Protein AF-A0A961Q2U2-F1 (afdb_monomer_lite)

Foldseek 3Di:
DVVVVCQQQFFDQDPDPQQDGGTDGVVVVVVVVVVVVVVVVVVVVVVVVVVVVVVVVVVVVVVVVVVVVVVVVVVVVVVVVVVVVVVVVVVVVVVVVVVVVVD

Radius of gyration: 39.68 Å; chains: 1; bounding box: 89×12×99 Å

pLDDT: mean 88.17, std 6.96, range [68.0, 97.88]

Sequence (103 aa):
LQDMADALTALNVPASGGFGTAAQSLGSLQATFLGQIGSAREVSDQAVSFAAARFSAANSQVLEEGVDSDQEIQRLMLIEQAYAANARMMEVVDEMMQALMRI

Structure (mmCIF, N/CA/C/O backbone):
data_AF-A0A961Q2U2-F1
#
_entry.id   AF-A0A961Q2U2-F1
#
loop_
_atom_site.group_PDB
_atom_site.id
_atom_site.type_symbol
_atom_site.label_atom_id
_atom_site.label_alt_id
_atom_site.label_comp_id
_atom_site.label_asym_id
_atom_site.label_entity_id
_atom_site.label_seq_id
_atom_site.pdbx_PDB_ins_code
_atom_site.Cartn_x
_atom_site.Cartn_y
_atom_site.Cartn_z
_atom_site.occupancy
_atom_site.B_iso_or_equiv
_atom_site.auth_seq_id
_atom_site.auth_comp_id
_atom_site.auth_asym_id
_atom_site.auth_atom_id
_atom_site.pdbx_PDB_model_num
ATOM 1 N N . LEU A 1 1 ? 43.079 -8.484 -34.355 1.00 71.00 1 LEU A N 1
ATOM 2 C CA . LEU A 1 1 ? 42.572 -7.510 -33.354 1.00 71.00 1 LEU A CA 1
ATOM 3 C C . LEU A 1 1 ? 41.936 -6.303 -34.031 1.00 71.00 1 LEU A C 1
ATOM 5 O O . LEU A 1 1 ? 40.840 -5.936 -33.637 1.00 71.00 1 LEU A O 1
ATOM 9 N N . GLN A 1 2 ? 42.573 -5.742 -35.060 1.00 83.12 2 GLN A N 1
ATOM 10 C CA . GLN A 1 2 ? 42.040 -4.620 -35.839 1.00 83.12 2 GLN A CA 1
ATOM 11 C C . GLN A 1 2 ? 40.684 -4.936 -36.493 1.00 83.12 2 GLN A 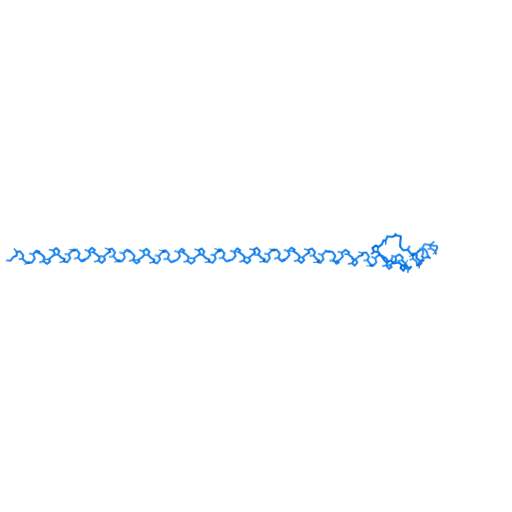C 1
ATOM 13 O O . GLN A 1 2 ? 39.718 -4.238 -36.221 1.00 83.12 2 GLN A O 1
ATOM 18 N N . ASP A 1 3 ? 40.560 -6.094 -37.146 1.00 84.69 3 ASP A N 1
ATOM 19 C CA . ASP A 1 3 ? 39.296 -6.542 -37.759 1.00 84.69 3 ASP A CA 1
ATOM 20 C C . ASP A 1 3 ? 38.119 -6.631 -36.773 1.00 84.69 3 ASP A C 1
ATOM 22 O O . ASP A 1 3 ? 36.964 -6.430 -37.138 1.00 84.69 3 ASP A O 1
ATOM 26 N N . MET A 1 4 ? 38.398 -6.932 -35.500 1.00 79.50 4 MET A N 1
ATOM 27 C CA . MET A 1 4 ? 37.359 -7.041 -34.476 1.00 79.50 4 MET A CA 1
ATOM 28 C C . MET A 1 4 ? 36.925 -5.661 -33.958 1.00 79.50 4 MET A C 1
ATOM 30 O O . MET A 1 4 ? 35.747 -5.454 -33.673 1.00 79.50 4 MET A O 1
ATOM 34 N N . ALA A 1 5 ? 37.852 -4.703 -33.887 1.00 81.94 5 ALA A N 1
ATOM 35 C CA . ALA A 1 5 ? 37.544 -3.308 -33.581 1.00 81.94 5 ALA A CA 1
ATOM 36 C C . ALA A 1 5 ? 36.760 -2.641 -34.728 1.00 81.94 5 ALA A C 1
ATOM 38 O O . ALA A 1 5 ? 35.789 -1.919 -34.485 1.00 81.94 5 ALA A O 1
ATOM 39 N N . ASP A 1 6 ? 37.116 -2.958 -35.972 1.00 83.19 6 ASP A N 1
ATOM 40 C CA . ASP A 1 6 ? 36.404 -2.490 -37.161 1.00 83.19 6 ASP A CA 1
ATOM 41 C C . ASP A 1 6 ? 34.985 -3.076 -37.212 1.00 83.19 6 ASP A C 1
ATOM 43 O O . ASP A 1 6 ? 34.015 -2.350 -37.423 1.00 83.19 6 ASP A O 1
ATOM 47 N N . ALA A 1 7 ? 34.822 -4.364 -36.890 1.00 81.75 7 ALA A N 1
ATOM 48 C CA . ALA A 1 7 ? 33.505 -4.994 -36.795 1.00 81.75 7 ALA A CA 1
ATOM 49 C C . ALA A 1 7 ? 32.605 -4.376 -35.705 1.00 81.75 7 ALA A C 1
ATOM 51 O O . ALA A 1 7 ? 31.391 -4.291 -35.887 1.00 81.75 7 ALA A O 1
ATOM 52 N N . LEU A 1 8 ? 33.170 -3.923 -34.579 1.00 80.75 8 LEU A N 1
ATOM 53 C CA . LEU A 1 8 ? 32.410 -3.284 -33.493 1.00 80.75 8 LEU A CA 1
ATOM 54 C C . LEU A 1 8 ? 31.934 -1.867 -33.837 1.00 80.75 8 LEU A C 1
ATOM 56 O O . LEU A 1 8 ? 30.892 -1.429 -33.339 1.00 80.75 8 LEU A O 1
ATOM 60 N N . THR A 1 9 ? 32.691 -1.156 -34.671 1.00 86.25 9 THR A N 1
ATOM 61 C CA . THR A 1 9 ? 32.378 0.211 -35.111 1.00 86.25 9 THR A CA 1
ATOM 62 C C . THR A 1 9 ? 31.583 0.250 -36.417 1.00 86.25 9 THR A C 1
ATOM 64 O O . THR A 1 9 ? 30.962 1.271 -36.714 1.00 86.25 9 THR A O 1
ATOM 67 N N . ALA A 1 10 ? 31.536 -0.864 -37.155 1.00 87.38 10 ALA A N 1
ATOM 68 C CA . ALA A 1 10 ? 30.733 -1.013 -38.358 1.00 87.38 10 ALA A CA 1
ATOM 69 C C . ALA A 1 10 ? 29.251 -0.709 -38.088 1.00 87.38 10 ALA A C 1
ATOM 71 O O . ALA A 1 10 ? 28.607 -1.290 -37.211 1.00 87.38 10 ALA A O 1
ATOM 72 N N . LEU A 1 11 ? 28.712 0.211 -38.882 1.00 85.94 11 LEU A N 1
ATOM 73 C CA . LEU A 1 11 ? 27.318 0.628 -38.839 1.00 85.94 11 LEU A CA 1
ATOM 74 C C . LEU A 1 11 ? 26.476 -0.364 -39.639 1.00 85.94 11 LEU A C 1
ATOM 76 O O . LEU A 1 11 ? 26.593 -0.437 -40.860 1.00 85.94 11 LEU A O 1
ATOM 80 N N . ASN A 1 12 ? 25.610 -1.106 -38.956 1.00 84.19 12 ASN A N 1
ATOM 81 C CA . ASN A 1 12 ? 24.701 -2.061 -39.580 1.00 84.19 12 ASN A CA 1
ATOM 82 C C . ASN A 1 12 ? 23.258 -1.698 -39.244 1.00 84.19 12 ASN A C 1
ATOM 84 O O . ASN A 1 12 ? 22.966 -1.256 -38.134 1.00 84.19 12 ASN A O 1
ATOM 88 N N . VAL A 1 13 ? 22.343 -1.878 -40.196 1.00 82.94 13 VAL A N 1
ATOM 89 C CA . VAL A 1 13 ? 20.910 -1.704 -39.927 1.00 82.94 13 VAL A CA 1
ATOM 90 C C . VAL A 1 13 ? 20.430 -2.905 -39.106 1.00 82.94 13 VAL A C 1
ATOM 92 O O . VAL A 1 13 ? 20.558 -4.039 -39.578 1.00 82.94 13 VAL A O 1
ATOM 95 N N . PRO A 1 14 ? 19.900 -2.700 -37.888 1.00 80.44 14 PRO A N 1
ATOM 96 C CA . PRO A 1 14 ? 19.393 -3.794 -37.071 1.00 80.44 14 PRO A CA 1
ATOM 97 C C . PRO A 1 14 ? 18.220 -4.485 -37.773 1.00 80.44 14 PRO A C 1
ATOM 99 O O . PRO A 1 14 ? 17.272 -3.835 -38.204 1.00 80.44 14 PRO A O 1
ATOM 102 N N . ALA A 1 15 ? 18.262 -5.815 -37.871 1.00 76.75 15 ALA A N 1
ATOM 103 C CA . ALA A 1 15 ? 17.187 -6.591 -38.499 1.00 76.75 15 ALA A CA 1
ATOM 104 C C . ALA A 1 15 ? 15.914 -6.682 -37.629 1.00 76.75 15 ALA A C 1
ATOM 106 O O . ALA A 1 15 ? 14.861 -7.096 -38.109 1.00 76.75 15 ALA A O 1
ATOM 107 N N . SER A 1 16 ? 15.998 -6.318 -36.345 1.00 71.81 16 SER A N 1
ATOM 108 C CA . SER A 1 16 ? 14.895 -6.370 -35.385 1.00 71.81 16 SER A CA 1
ATOM 109 C C . SER A 1 16 ? 14.259 -4.989 -35.183 1.00 71.81 16 SER A C 1
ATOM 111 O O . SER A 1 16 ? 14.927 -4.010 -34.860 1.00 71.81 16 SER A O 1
ATOM 113 N N . GLY A 1 17 ? 12.930 -4.917 -35.318 1.00 74.94 17 GLY A N 1
ATOM 114 C CA . GLY A 1 17 ? 12.177 -3.652 -35.286 1.00 74.94 17 GLY A CA 1
ATOM 115 C C . GLY A 1 17 ? 12.251 -2.866 -33.969 1.00 74.94 17 GLY A C 1
ATOM 116 O O . GLY A 1 17 ? 11.964 -1.673 -33.958 1.00 74.94 17 GLY A O 1
ATOM 117 N N . GLY A 1 18 ? 12.680 -3.495 -32.869 1.00 77.38 18 GLY A N 1
ATOM 118 C CA . GLY A 1 18 ? 12.827 -2.852 -31.556 1.00 77.38 18 GLY A CA 1
ATOM 119 C C . GLY A 1 18 ? 14.012 -1.885 -31.426 1.00 77.38 18 GLY A C 1
ATOM 120 O O . GLY A 1 18 ? 14.119 -1.211 -30.406 1.00 77.38 18 GLY A O 1
ATOM 121 N N . PHE A 1 19 ? 14.894 -1.800 -32.429 1.00 79.50 19 PHE A N 1
ATOM 122 C CA . PHE A 1 19 ? 16.099 -0.953 -32.402 1.00 79.50 19 PHE A CA 1
ATOM 123 C C . PHE A 1 19 ? 16.114 0.129 -33.495 1.00 79.50 19 PHE A C 1
ATOM 125 O O . PHE A 1 19 ? 17.138 0.777 -33.720 1.00 79.50 19 PHE A O 1
ATOM 132 N N . GLY A 1 20 ? 14.968 0.347 -34.149 1.00 78.25 20 GLY A N 1
ATOM 133 C CA . GLY A 1 20 ? 14.807 1.326 -35.222 1.00 78.25 20 GLY A CA 1
ATOM 134 C C . GLY A 1 20 ? 15.380 0.868 -36.566 1.00 78.25 20 GLY A C 1
ATOM 135 O O . GLY A 1 20 ? 15.861 -0.250 -36.717 1.00 78.25 20 GLY A O 1
ATOM 136 N N . THR A 1 21 ? 15.303 1.750 -37.564 1.00 80.50 21 THR A N 1
ATOM 137 C CA . THR A 1 21 ? 15.699 1.469 -38.959 1.00 80.50 21 THR A CA 1
ATOM 138 C C . THR A 1 21 ? 17.014 2.139 -39.366 1.00 80.50 21 THR A C 1
ATOM 140 O O . THR A 1 21 ? 17.438 2.021 -40.514 1.00 80.50 21 THR A O 1
ATOM 143 N N . ALA A 1 22 ? 17.646 2.884 -38.456 1.00 83.25 22 ALA A N 1
ATOM 144 C CA . ALA A 1 22 ? 18.915 3.558 -38.707 1.00 83.25 22 ALA A CA 1
ATOM 145 C C . ALA A 1 22 ? 20.089 2.582 -38.553 1.00 83.25 22 ALA A C 1
ATOM 147 O O . ALA A 1 22 ? 20.040 1.672 -37.726 1.00 83.25 22 ALA A O 1
ATOM 148 N N . ALA A 1 23 ? 21.158 2.786 -39.325 1.00 85.19 23 ALA A N 1
ATOM 149 C CA . ALA A 1 23 ? 22.383 2.015 -39.156 1.00 85.19 23 ALA A CA 1
ATOM 150 C C . ALA A 1 23 ? 23.039 2.370 -37.813 1.00 85.19 23 ALA A C 1
ATOM 152 O O . ALA A 1 23 ? 23.249 3.545 -37.513 1.00 85.19 23 ALA A O 1
ATOM 153 N N . GLN A 1 24 ? 23.347 1.356 -37.008 1.00 85.19 24 GLN A N 1
ATOM 154 C CA . GLN A 1 24 ? 23.893 1.500 -35.662 1.00 85.19 24 GLN A CA 1
ATOM 155 C C . GLN A 1 24 ? 25.124 0.610 -35.493 1.00 85.19 24 GLN A C 1
ATOM 157 O O . GLN A 1 24 ? 25.225 -0.459 -36.097 1.00 85.19 24 GLN A O 1
ATOM 162 N N . SER A 1 25 ? 26.074 1.056 -34.672 1.00 89.00 25 SER A N 1
ATOM 163 C CA . SER A 1 25 ? 27.196 0.218 -34.254 1.00 89.00 25 SER A CA 1
ATOM 164 C C . SER A 1 25 ? 26.756 -0.747 -33.151 1.00 89.00 25 SER A C 1
ATOM 166 O O . SER A 1 25 ? 25.743 -0.531 -32.470 1.00 89.00 25 SER A O 1
ATOM 168 N N . LEU A 1 26 ? 27.546 -1.798 -32.922 1.00 85.69 26 LEU A N 1
ATOM 169 C CA . LEU A 1 26 ? 27.284 -2.752 -31.839 1.00 85.69 26 LEU A CA 1
ATOM 170 C C . LEU A 1 26 ? 27.264 -2.073 -30.461 1.00 85.69 26 LEU A C 1
ATOM 172 O O . LEU A 1 26 ? 26.416 -2.401 -29.632 1.00 85.69 26 LEU A O 1
ATOM 176 N N . GLY A 1 27 ? 28.132 -1.081 -30.238 1.00 86.06 27 GLY A N 1
ATOM 177 C CA . GLY A 1 27 ? 28.160 -0.312 -28.990 1.00 86.06 27 GLY A CA 1
ATOM 178 C C . GLY A 1 27 ? 26.879 0.494 -28.754 1.00 86.06 27 GLY A C 1
ATOM 179 O O . GLY A 1 27 ? 26.327 0.466 -27.653 1.00 86.06 27 GLY A O 1
ATOM 180 N N . SER A 1 28 ? 26.353 1.159 -29.790 1.00 86.00 28 SER A N 1
ATOM 181 C CA . SER A 1 28 ? 25.072 1.875 -29.682 1.00 86.00 28 SER A CA 1
ATOM 182 C C . SER A 1 28 ? 23.896 0.931 -29.429 1.00 86.00 28 SER A C 1
ATOM 184 O O . SER A 1 28 ? 23.065 1.214 -28.569 1.00 86.00 28 SER A O 1
ATOM 186 N N . LEU A 1 29 ? 23.867 -0.233 -30.088 1.00 86.94 29 LEU A N 1
ATOM 187 C CA . LEU A 1 29 ? 22.821 -1.236 -29.875 1.00 86.94 29 LEU A CA 1
ATOM 188 C C . LEU A 1 29 ? 22.826 -1.785 -28.451 1.00 86.94 29 LEU A C 1
ATOM 190 O O . LEU A 1 29 ? 21.766 -1.923 -27.841 1.00 86.94 29 LEU A O 1
ATOM 194 N N . GLN A 1 30 ? 24.011 -2.051 -27.901 1.00 88.00 30 GLN A N 1
ATOM 195 C CA . GLN A 1 30 ? 24.154 -2.498 -26.521 1.00 88.00 30 GLN A CA 1
ATOM 196 C C . GLN A 1 30 ? 23.638 -1.443 -25.534 1.00 88.00 30 GLN A C 1
ATOM 198 O O . GLN A 1 30 ? 22.907 -1.785 -24.603 1.00 88.00 30 GLN A O 1
ATOM 203 N N . ALA A 1 31 ? 23.964 -0.166 -25.754 1.00 89.19 31 ALA A N 1
ATOM 204 C CA . ALA A 1 31 ? 23.471 0.931 -24.926 1.00 89.19 31 ALA A CA 1
ATOM 205 C C . ALA A 1 31 ? 21.938 1.052 -24.988 1.00 89.19 31 ALA A C 1
ATOM 207 O O . ALA A 1 31 ? 21.287 1.161 -23.948 1.00 89.19 31 ALA A O 1
ATOM 208 N N . THR A 1 32 ? 21.344 0.963 -26.183 1.00 88.38 32 THR A N 1
ATOM 209 C CA . THR A 1 32 ? 19.882 0.964 -26.348 1.00 88.38 32 THR A CA 1
ATOM 210 C C . THR A 1 32 ? 19.233 -0.234 -25.658 1.00 88.38 32 THR A C 1
ATOM 212 O O . THR A 1 32 ? 18.232 -0.065 -24.968 1.00 88.38 32 THR A O 1
ATOM 215 N N . PHE A 1 33 ? 19.805 -1.431 -25.792 1.00 88.25 33 PHE A N 1
ATOM 216 C CA . PHE A 1 33 ? 19.288 -2.641 -25.154 1.00 88.25 33 PHE A CA 1
ATOM 217 C C . PHE A 1 33 ? 19.298 -2.543 -23.623 1.00 88.25 33 PHE A C 1
ATOM 219 O O . PHE A 1 33 ? 18.289 -2.817 -22.975 1.00 88.25 33 PHE A O 1
ATOM 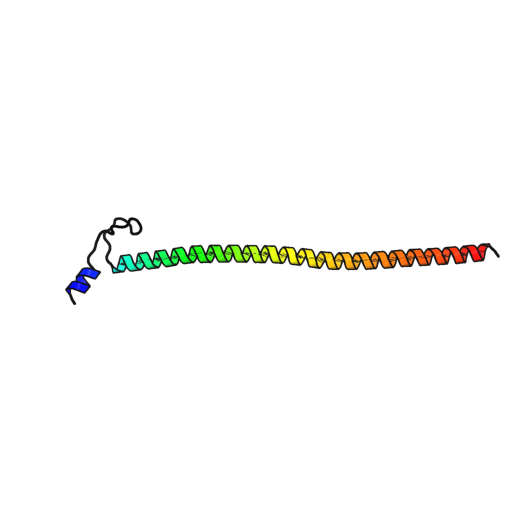226 N N . LEU A 1 34 ? 20.408 -2.080 -23.041 1.00 92.75 34 LEU A N 1
ATOM 227 C CA . LEU A 1 34 ? 20.507 -1.812 -21.604 1.00 92.75 34 LEU A CA 1
ATOM 228 C C . LEU A 1 34 ? 19.490 -0.754 -21.157 1.00 92.75 34 LEU A C 1
ATOM 230 O O . LEU A 1 34 ? 18.851 -0.922 -20.120 1.00 92.75 34 LEU A O 1
ATOM 234 N N . GLY A 1 35 ? 19.294 0.296 -21.959 1.00 92.50 35 GLY A N 1
ATOM 235 C CA . GLY A 1 35 ? 18.273 1.314 -21.715 1.00 92.50 35 GLY A CA 1
ATOM 236 C C . GLY A 1 35 ? 16.852 0.743 -21.708 1.00 92.50 35 GLY A C 1
ATOM 237 O O . GLY A 1 35 ? 16.072 1.061 -20.814 1.00 92.50 35 GLY A O 1
ATOM 238 N N . GLN A 1 36 ? 16.524 -0.146 -22.649 1.00 91.38 36 GLN A N 1
ATOM 239 C CA . GLN A 1 36 ? 15.222 -0.820 -22.702 1.00 91.38 36 GLN A CA 1
ATOM 240 C C . GLN A 1 36 ? 14.994 -1.723 -21.487 1.00 91.38 36 GLN A C 1
ATOM 242 O O . GLN A 1 36 ? 13.918 -1.674 -20.896 1.00 91.38 36 GLN A O 1
ATOM 247 N N . ILE A 1 37 ? 16.002 -2.497 -21.070 1.00 94.56 37 ILE A N 1
ATOM 248 C CA . ILE A 1 37 ? 15.923 -3.315 -19.850 1.00 94.56 37 ILE A CA 1
ATOM 249 C C . ILE A 1 37 ? 15.712 -2.427 -18.621 1.00 94.56 37 ILE A C 1
ATOM 251 O O . ILE A 1 37 ? 14.844 -2.718 -17.800 1.00 94.56 37 ILE A O 1
ATOM 255 N N . GLY A 1 38 ? 16.480 -1.341 -18.499 1.00 95.88 38 GLY A N 1
ATOM 256 C CA . GLY A 1 38 ? 16.347 -0.393 -17.394 1.00 95.88 38 GLY A CA 1
ATOM 257 C C . GLY A 1 38 ? 14.955 0.234 -17.341 1.00 95.88 38 GLY A C 1
ATOM 258 O O . GLY A 1 38 ? 14.329 0.249 -16.287 1.00 95.88 38 GLY A O 1
ATOM 259 N N . SER A 1 39 ? 14.430 0.668 -18.488 1.00 95.31 39 SER A N 1
ATOM 260 C CA . SER A 1 39 ? 13.083 1.232 -18.591 1.00 95.31 39 SER A CA 1
ATOM 261 C C . SER A 1 39 ? 11.992 0.209 -18.261 1.00 95.31 39 SER A C 1
ATOM 263 O O . SER A 1 39 ? 11.066 0.530 -17.519 1.00 95.31 39 SER A O 1
ATOM 265 N N . ALA A 1 40 ? 12.105 -1.026 -18.756 1.00 95.12 40 ALA A N 1
ATOM 266 C CA . ALA A 1 40 ? 11.153 -2.091 -18.446 1.00 95.12 40 ALA A CA 1
ATOM 267 C C . ALA A 1 40 ? 11.158 -2.439 -16.950 1.00 95.12 40 ALA A C 1
ATOM 269 O O . ALA A 1 40 ? 10.100 -2.651 -16.356 1.00 95.12 40 ALA A O 1
ATOM 270 N N . ARG A 1 41 ? 12.345 -2.453 -16.331 1.00 97.00 41 ARG A N 1
ATOM 271 C CA . ARG A 1 41 ? 12.487 -2.647 -14.890 1.00 97.00 41 ARG A CA 1
ATOM 272 C C . ARG A 1 41 ? 11.838 -1.514 -14.102 1.00 97.00 41 ARG A C 1
ATOM 274 O O . ARG A 1 41 ? 11.077 -1.806 -13.193 1.00 97.00 41 ARG A O 1
ATOM 281 N N . GLU A 1 42 ? 12.089 -0.259 -14.464 1.00 97.44 42 GLU A N 1
ATOM 282 C CA . GLU A 1 42 ? 11.506 0.903 -13.780 1.00 97.44 42 GLU A CA 1
ATOM 283 C C . GLU A 1 42 ? 9.970 0.851 -13.784 1.00 97.44 42 GLU A C 1
ATOM 285 O O . GLU A 1 42 ? 9.331 1.033 -12.752 1.00 97.44 42 GLU A O 1
ATOM 290 N N . VAL A 1 43 ? 9.367 0.515 -14.930 1.00 97.44 43 VAL A N 1
ATOM 291 C CA . VAL A 1 43 ? 7.907 0.360 -15.047 1.00 97.44 43 VAL A CA 1
ATOM 292 C C . VAL A 1 43 ? 7.391 -0.768 -14.146 1.00 97.44 43 VAL A C 1
ATOM 294 O O . VAL A 1 43 ? 6.359 -0.615 -13.490 1.00 97.44 43 VAL A O 1
ATOM 297 N N . SER A 1 44 ? 8.109 -1.892 -14.083 1.00 97.06 44 SER A N 1
ATOM 298 C CA . SER A 1 44 ? 7.766 -3.005 -13.191 1.00 97.06 44 SER A CA 1
ATOM 299 C C . SER A 1 44 ? 7.885 -2.614 -11.714 1.00 97.06 44 SER A C 1
ATOM 301 O O . SER A 1 44 ? 6.970 -2.880 -10.933 1.00 97.06 44 SER A O 1
ATOM 303 N N . ASP A 1 45 ? 8.980 -1.959 -11.329 1.00 97.56 45 ASP A N 1
ATOM 304 C CA . ASP A 1 45 ? 9.235 -1.523 -9.954 1.00 97.56 45 ASP A CA 1
ATOM 305 C C . ASP A 1 45 ? 8.174 -0.496 -9.512 1.00 97.56 45 ASP A C 1
ATOM 307 O O . ASP A 1 45 ? 7.645 -0.582 -8.400 1.00 97.56 45 ASP A O 1
ATOM 311 N N . GLN A 1 46 ? 7.763 0.409 -10.406 1.00 97.75 46 GLN A N 1
ATOM 312 C CA . GLN A 1 46 ? 6.682 1.360 -10.152 1.00 97.75 46 GLN A CA 1
ATOM 313 C C . GLN A 1 46 ? 5.326 0.666 -9.946 1.00 97.75 46 GLN A C 1
ATOM 315 O O . GLN A 1 46 ? 4.588 1.028 -9.025 1.00 97.75 46 GLN A O 1
ATOM 320 N N . ALA A 1 47 ? 5.000 -0.350 -10.750 1.00 97.00 47 ALA A N 1
ATOM 321 C CA . ALA A 1 47 ? 3.758 -1.110 -10.605 1.00 97.00 47 ALA A CA 1
ATOM 322 C C . ALA A 1 47 ? 3.696 -1.864 -9.265 1.00 97.00 47 ALA A C 1
ATOM 324 O O . ALA A 1 47 ? 2.673 -1.827 -8.576 1.00 97.00 47 ALA A O 1
ATOM 325 N N . VAL A 1 48 ? 4.802 -2.503 -8.867 1.00 97.88 48 VAL A N 1
ATOM 326 C CA . VAL A 1 48 ? 4.911 -3.207 -7.581 1.00 97.88 48 VAL A CA 1
ATOM 327 C C . VAL A 1 48 ? 4.808 -2.227 -6.412 1.00 97.88 48 VAL A C 1
ATOM 329 O O . VAL A 1 48 ? 4.043 -2.469 -5.480 1.00 97.88 48 VAL A O 1
ATOM 332 N N . SER A 1 49 ? 5.522 -1.101 -6.478 1.00 97.50 49 SER A N 1
ATOM 333 C CA . SER A 1 49 ? 5.484 -0.055 -5.449 1.00 97.50 49 SER A CA 1
ATOM 334 C C . SER A 1 49 ? 4.075 0.514 -5.265 1.00 97.50 49 SER A C 1
ATOM 336 O O . SER A 1 49 ? 3.577 0.609 -4.141 1.00 97.50 49 SER A O 1
ATOM 338 N N . PHE A 1 50 ? 3.375 0.807 -6.365 1.00 97.75 50 PHE A N 1
ATOM 339 C CA . PHE A 1 50 ? 1.997 1.291 -6.323 1.00 97.75 50 PHE A CA 1
ATOM 340 C C . PHE A 1 50 ? 1.036 0.266 -5.703 1.00 97.75 50 PHE A C 1
ATOM 342 O O . PHE A 1 50 ? 0.214 0.619 -4.854 1.00 97.75 50 PHE A O 1
ATOM 349 N N . ALA A 1 51 ? 1.149 -1.010 -6.087 1.00 97.25 51 ALA A N 1
ATOM 350 C CA . ALA A 1 51 ? 0.333 -2.078 -5.516 1.00 97.25 51 ALA A CA 1
ATOM 351 C C . ALA A 1 51 ? 0.590 -2.251 -4.009 1.00 97.25 51 ALA A C 1
ATOM 353 O O . ALA A 1 51 ? -0.362 -2.353 -3.233 1.00 97.25 51 ALA A O 1
ATOM 354 N N . ALA A 1 52 ? 1.856 -2.214 -3.585 1.00 97.50 52 ALA A N 1
ATOM 355 C CA . ALA A 1 52 ? 2.242 -2.300 -2.180 1.00 97.50 52 ALA A CA 1
ATOM 356 C C . ALA A 1 52 ? 1.716 -1.111 -1.362 1.00 97.50 52 ALA A C 1
ATOM 358 O O . ALA A 1 52 ? 1.150 -1.306 -0.287 1.00 97.50 52 ALA A O 1
ATOM 359 N N . ALA A 1 53 ? 1.833 0.113 -1.887 1.00 97.25 53 ALA A N 1
ATOM 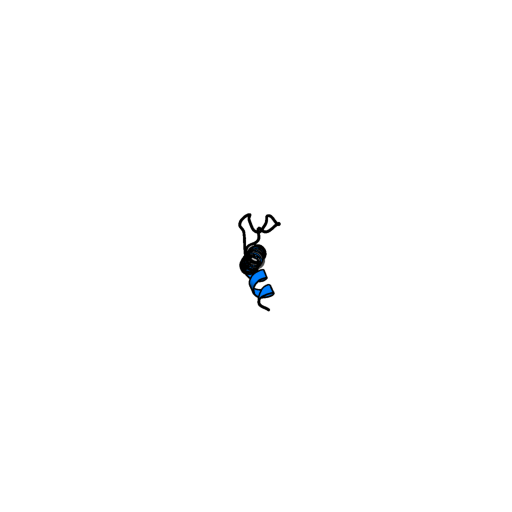360 C CA . ALA A 1 53 ? 1.308 1.311 -1.239 1.00 97.25 53 ALA A CA 1
ATOM 361 C C . ALA A 1 53 ? -0.217 1.245 -1.078 1.00 97.25 53 ALA A C 1
ATOM 363 O O . ALA A 1 53 ? -0.740 1.539 -0.005 1.00 97.25 53 ALA A O 1
ATOM 364 N N . ARG A 1 54 ? -0.935 0.797 -2.117 1.00 96.56 54 ARG A N 1
ATOM 365 C CA . ARG A 1 54 ? -2.393 0.641 -2.071 1.00 96.56 54 ARG A CA 1
ATOM 366 C C . ARG A 1 54 ? -2.830 -0.432 -1.076 1.00 96.56 54 ARG A C 1
ATOM 368 O O . ARG A 1 54 ? -3.797 -0.215 -0.352 1.00 96.56 54 ARG A O 1
ATOM 375 N N . PHE A 1 55 ? -2.122 -1.559 -1.024 1.00 96.62 55 PHE A N 1
ATOM 376 C CA . PHE A 1 55 ? -2.380 -2.608 -0.039 1.00 96.62 55 PHE A CA 1
ATOM 377 C C . PHE A 1 55 ? -2.142 -2.107 1.390 1.00 96.62 55 PHE A C 1
ATOM 379 O O . PHE A 1 55 ? -2.999 -2.293 2.247 1.00 96.62 55 PHE A O 1
ATOM 386 N N . SER A 1 56 ? -1.022 -1.419 1.629 1.00 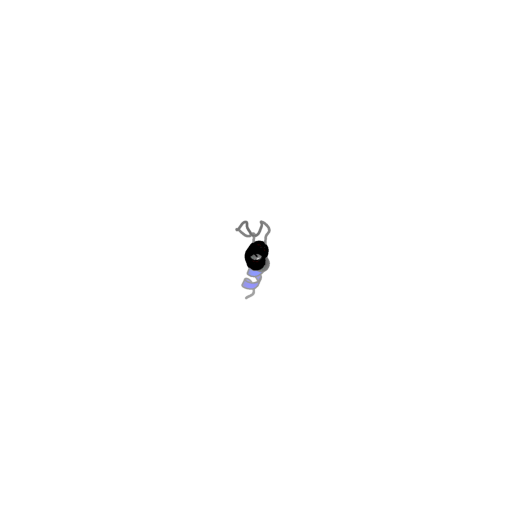95.94 56 SER A N 1
ATOM 387 C CA . SER A 1 56 ? -0.701 -0.829 2.932 1.00 95.94 56 SER A CA 1
ATOM 388 C C . SER A 1 56 ? -1.771 0.170 3.377 1.00 95.94 56 SER A C 1
ATOM 390 O O . SER A 1 56 ? -2.289 0.057 4.482 1.00 95.94 56 SER A O 1
ATOM 392 N N . ALA A 1 57 ? -2.178 1.084 2.489 1.00 93.94 57 ALA A N 1
ATOM 393 C CA . ALA A 1 57 ? -3.218 2.068 2.781 1.00 93.94 57 ALA A CA 1
ATOM 394 C C . ALA A 1 57 ? -4.570 1.415 3.115 1.00 93.94 57 ALA A C 1
ATOM 396 O O . ALA A 1 57 ? -5.209 1.801 4.090 1.00 93.94 57 ALA A O 1
ATOM 397 N N . ALA A 1 58 ? -4.987 0.403 2.345 1.00 92.19 58 ALA A N 1
ATOM 398 C CA . ALA A 1 58 ? -6.219 -0.334 2.620 1.00 92.19 58 ALA A CA 1
ATOM 399 C C . ALA A 1 58 ? -6.145 -1.089 3.956 1.00 92.19 58 ALA A C 1
ATOM 401 O O . ALA A 1 58 ? -7.096 -1.072 4.731 1.00 92.19 58 ALA A O 1
ATOM 402 N N . ASN A 1 59 ? -5.005 -1.717 4.253 1.00 92.25 59 ASN A N 1
ATOM 403 C CA . ASN A 1 59 ? -4.797 -2.410 5.518 1.00 92.25 59 ASN A CA 1
ATOM 404 C C . ASN A 1 59 ? -4.834 -1.434 6.704 1.00 92.25 59 ASN A C 1
ATOM 406 O O . ASN A 1 59 ? -5.498 -1.714 7.694 1.00 92.25 59 ASN A O 1
ATOM 410 N N . SER A 1 60 ? -4.184 -0.272 6.597 1.00 88.75 60 SER A N 1
ATOM 411 C CA . SER A 1 60 ? -4.246 0.771 7.627 1.00 88.75 60 SER A CA 1
ATOM 412 C C . SER A 1 60 ? -5.677 1.228 7.907 1.00 88.75 60 SER A C 1
ATOM 414 O O . SER A 1 60 ? -6.042 1.301 9.073 1.00 88.75 60 SER A O 1
ATOM 416 N N . GLN A 1 61 ? -6.496 1.450 6.873 1.00 85.69 61 GLN A N 1
ATOM 417 C CA . GLN A 1 61 ? -7.906 1.825 7.050 1.00 85.69 61 GLN A CA 1
ATOM 418 C C . GLN A 1 61 ? -8.706 0.754 7.802 1.00 85.69 61 GLN A C 1
ATOM 420 O O . GLN A 1 61 ? -9.443 1.077 8.726 1.00 85.69 61 GLN A O 1
ATOM 425 N N . VAL A 1 62 ? -8.516 -0.524 7.461 1.00 83.69 62 VAL A N 1
ATOM 426 C CA . VAL A 1 62 ? -9.203 -1.634 8.146 1.00 83.69 62 VAL A CA 1
ATOM 427 C C . VAL A 1 62 ? -8.796 -1.731 9.619 1.00 83.69 62 VAL A C 1
ATOM 429 O O . VAL A 1 62 ? -9.634 -2.006 10.475 1.00 83.69 62 VAL A O 1
ATOM 432 N N . LEU A 1 63 ? -7.514 -1.519 9.931 1.00 83.19 63 LEU A N 1
ATOM 433 C CA . LEU A 1 63 ? -7.042 -1.537 11.317 1.00 83.19 63 LEU A CA 1
ATOM 434 C C . LEU A 1 63 ? -7.578 -0.346 12.122 1.00 83.19 63 LEU A C 1
ATOM 436 O O . LEU A 1 63 ? -7.897 -0.513 13.295 1.00 83.19 63 LEU A O 1
ATOM 440 N N . GLU A 1 64 ? -7.673 0.830 11.506 1.00 80.62 64 GLU A N 1
ATOM 441 C CA . GLU A 1 64 ? -8.184 2.044 12.149 1.00 80.62 64 GLU A CA 1
ATOM 442 C C . GLU A 1 64 ? -9.673 1.894 12.510 1.00 80.62 64 GLU A C 1
ATOM 444 O O . GLU A 1 64 ? -10.046 2.099 13.663 1.00 80.62 64 GLU A O 1
ATOM 449 N N . GLU A 1 65 ? -10.499 1.389 11.586 1.00 76.44 65 GLU A N 1
ATOM 450 C CA . GLU A 1 65 ? -11.926 1.122 11.840 1.00 76.44 65 GLU A CA 1
ATOM 451 C C . GLU A 1 65 ? -12.161 0.080 12.951 1.00 76.44 65 GLU A C 1
ATOM 453 O O . GLU A 1 65 ? -13.100 0.204 13.741 1.00 76.44 65 GLU A O 1
ATOM 458 N N . GLY A 1 66 ? -11.310 -0.949 13.039 1.00 76.12 66 GLY A N 1
ATOM 459 C CA . GLY A 1 66 ? -11.440 -1.999 14.053 1.00 76.12 66 GLY A CA 1
ATOM 460 C C . GLY A 1 66 ? -11.141 -1.516 15.476 1.00 76.12 66 GLY A C 1
ATOM 461 O O . GLY A 1 66 ? -11.880 -1.838 16.406 1.00 76.12 66 GLY A O 1
ATOM 462 N N . VAL A 1 67 ? -10.085 -0.715 15.652 1.00 74.62 67 VAL A N 1
ATOM 463 C CA . VAL A 1 67 ? -9.653 -0.230 16.976 1.00 74.62 67 VAL A CA 1
ATOM 464 C C . VAL A 1 67 ? -10.663 0.748 17.577 1.00 74.62 67 VAL A C 1
ATOM 466 O O . VAL A 1 67 ? -10.940 0.682 18.778 1.00 74.62 67 VAL A O 1
ATOM 469 N N . ASP A 1 68 ? -11.236 1.626 16.754 1.00 77.56 68 ASP A N 1
ATOM 470 C CA . ASP A 1 68 ? -12.243 2.587 17.206 1.00 77.56 68 ASP A CA 1
ATOM 471 C C . ASP A 1 68 ? -13.557 1.892 17.583 1.00 77.56 68 ASP A C 1
ATOM 473 O O . ASP A 1 68 ? -14.179 2.242 18.590 1.00 77.56 68 ASP A O 1
ATOM 477 N N . SER A 1 69 ? -13.947 0.850 16.839 1.00 79.25 69 SER A N 1
ATOM 478 C CA . SER A 1 69 ? -15.122 0.037 17.167 1.00 79.25 69 SER A CA 1
ATOM 479 C C . SER A 1 69 ? -14.975 -0.658 18.525 1.00 79.25 69 SER A C 1
ATOM 481 O O . SER A 1 69 ? -15.901 -0.621 19.334 1.00 79.25 69 SER A O 1
ATOM 483 N N . ASP A 1 70 ? -13.823 -1.264 18.818 1.00 83.06 70 ASP A N 1
ATOM 484 C CA . ASP A 1 70 ? -13.600 -1.945 20.101 1.00 83.06 70 ASP A CA 1
ATOM 485 C C . ASP A 1 70 ? -13.642 -0.965 21.289 1.00 83.06 70 ASP A C 1
ATOM 487 O O . ASP A 1 70 ? -14.225 -1.270 22.337 1.00 83.06 70 ASP A O 1
ATOM 491 N N . GLN A 1 71 ? -13.081 0.238 21.121 1.00 87.25 71 GLN A N 1
ATOM 492 C CA . GLN A 1 71 ? -13.149 1.292 22.137 1.00 87.25 71 GLN A CA 1
ATOM 493 C C . GLN A 1 71 ? -14.578 1.799 22.354 1.00 87.25 71 GLN A C 1
ATOM 495 O O . GLN A 1 71 ? -15.003 1.970 23.501 1.00 87.25 71 GLN A O 1
ATOM 500 N N . GLU A 1 72 ? -15.338 2.016 21.280 1.00 87.00 72 GLU A N 1
ATOM 501 C CA . GLU A 1 72 ? -16.717 2.491 21.384 1.00 87.00 72 GLU A CA 1
ATOM 502 C C . GLU A 1 72 ? -17.622 1.440 22.042 1.00 87.00 72 GLU A C 1
ATOM 504 O O . GLU A 1 72 ? -18.389 1.767 22.948 1.00 87.00 72 GLU A O 1
ATOM 509 N N . ILE A 1 73 ? -17.479 0.157 21.696 1.00 88.94 73 ILE A N 1
ATOM 510 C CA . ILE A 1 73 ? -18.230 -0.923 22.352 1.00 88.94 73 ILE A CA 1
ATOM 511 C C . ILE A 1 73 ? -17.882 -1.017 23.843 1.00 88.94 73 ILE A C 1
ATOM 513 O O . ILE A 1 73 ? -18.782 -1.160 24.676 1.00 88.94 73 ILE A O 1
ATOM 517 N N . GLN A 1 74 ? -16.607 -0.878 24.222 1.00 89.19 74 GLN A N 1
ATOM 518 C CA . GLN A 1 74 ? -16.219 -0.844 25.635 1.00 89.19 74 GLN A CA 1
ATOM 519 C C . GLN A 1 74 ? -16.866 0.337 26.373 1.00 89.19 74 GLN A C 1
ATOM 521 O O . GLN A 1 74 ? -17.341 0.183 27.503 1.00 89.19 74 GLN A O 1
ATOM 526 N N . ARG A 1 75 ? -16.929 1.509 25.734 1.00 90.50 75 ARG A N 1
ATOM 527 C CA . ARG A 1 75 ? -17.590 2.696 26.282 1.00 90.50 75 ARG A CA 1
ATOM 528 C C . ARG A 1 75 ? -19.087 2.475 26.473 1.00 90.50 75 ARG A C 1
ATOM 530 O O . ARG A 1 75 ? -19.616 2.808 27.535 1.00 90.50 75 ARG A O 1
ATOM 537 N N . LEU A 1 76 ? -19.757 1.893 25.483 1.00 91.50 76 LEU A N 1
ATOM 538 C CA . LEU A 1 76 ? -21.179 1.574 25.560 1.00 91.50 76 LEU A CA 1
ATOM 539 C C . LEU A 1 76 ? -21.472 0.556 26.668 1.00 91.50 76 LEU A C 1
ATOM 541 O O . LEU A 1 76 ? -22.412 0.769 27.428 1.00 91.50 76 LEU A O 1
ATOM 545 N N . MET A 1 77 ? -20.634 -0.471 26.854 1.00 92.31 77 MET A N 1
ATOM 546 C CA . MET A 1 77 ? -20.787 -1.420 27.969 1.00 92.31 77 MET A CA 1
ATOM 547 C C . MET A 1 77 ? -20.716 -0.739 29.341 1.00 92.31 77 MET A C 1
ATOM 549 O O . MET A 1 77 ? -21.499 -1.060 30.235 1.00 92.31 77 MET A O 1
ATOM 553 N N . LEU A 1 78 ? -19.803 0.222 29.522 1.00 94.44 78 LEU A N 1
ATOM 554 C CA . LEU A 1 78 ? -19.721 0.993 30.767 1.00 94.44 78 LEU A CA 1
ATOM 555 C C . LEU A 1 78 ? -20.983 1.833 30.993 1.00 94.44 78 LEU A C 1
ATOM 557 O O . LEU A 1 78 ? -21.474 1.919 32.120 1.00 94.44 78 LEU A O 1
ATOM 561 N N . ILE A 1 79 ? -21.523 2.431 29.927 1.00 93.94 79 ILE A N 1
ATOM 562 C CA . ILE A 1 79 ? -22.776 3.190 29.984 1.00 93.94 79 ILE A CA 1
ATOM 563 C C . ILE A 1 79 ? -23.941 2.269 30.356 1.00 93.94 79 ILE A C 1
ATOM 565 O O . ILE A 1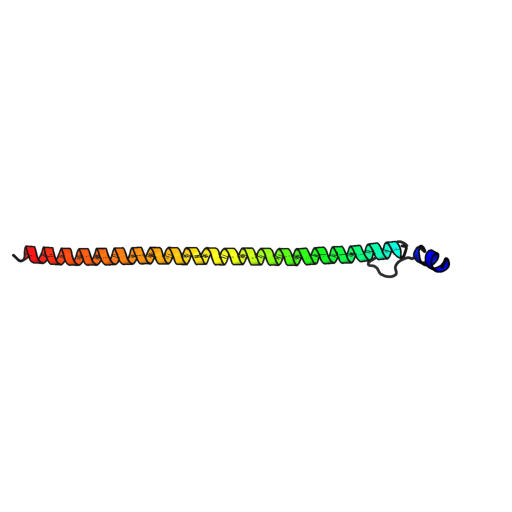 79 ? -24.697 2.603 31.268 1.00 93.94 79 ILE A O 1
ATOM 569 N N . GLU A 1 80 ? -24.070 1.103 29.718 1.00 93.31 80 GLU A N 1
ATOM 570 C CA . GLU A 1 80 ? -25.112 0.126 30.050 1.00 93.31 80 GLU A CA 1
ATOM 571 C C . GLU A 1 80 ? -25.014 -0.337 31.504 1.00 93.31 80 GLU A C 1
ATOM 573 O O . GLU A 1 80 ? -26.023 -0.378 32.209 1.00 93.31 80 GLU A O 1
ATOM 578 N N . GLN A 1 81 ? -23.806 -0.628 31.992 1.00 91.69 81 GLN A N 1
ATOM 579 C CA . GLN A 1 81 ? -23.604 -1.044 33.376 1.00 91.69 81 GLN A CA 1
ATOM 580 C C . GLN A 1 81 ? -23.992 0.062 34.365 1.00 91.69 81 GLN A C 1
ATOM 582 O O . GLN A 1 81 ? -24.659 -0.215 35.366 1.00 91.69 81 GLN A O 1
ATOM 587 N N . ALA A 1 82 ? -23.610 1.311 34.087 1.00 92.62 82 ALA A N 1
ATOM 588 C CA . ALA A 1 82 ? -24.000 2.455 34.904 1.00 92.62 82 ALA A CA 1
ATOM 589 C C . ALA A 1 82 ? -25.523 2.655 34.895 1.00 92.62 82 ALA A C 1
ATOM 591 O O . ALA A 1 82 ? -26.123 2.900 35.941 1.00 92.62 82 ALA A O 1
ATOM 592 N N . TYR A 1 83 ? -26.166 2.489 33.739 1.00 92.25 83 TYR A N 1
ATOM 593 C CA . TYR A 1 83 ? -27.615 2.608 33.614 1.00 92.25 83 TYR A CA 1
ATOM 594 C C . TYR A 1 83 ? -28.350 1.494 34.373 1.00 92.25 83 TYR A C 1
ATOM 596 O O . TYR A 1 83 ? -29.285 1.769 35.125 1.00 92.25 83 TYR A O 1
ATOM 604 N N . ALA A 1 84 ? -27.879 0.249 34.269 1.00 94.31 84 ALA A N 1
ATOM 605 C CA . ALA A 1 84 ? -28.408 -0.885 35.024 1.00 94.31 84 ALA A CA 1
ATOM 606 C C . ALA A 1 84 ? -28.225 -0.711 36.543 1.00 94.31 84 ALA A C 1
ATOM 608 O O . ALA A 1 84 ? -29.112 -1.060 37.325 1.00 94.31 84 ALA A O 1
ATOM 609 N N . ALA A 1 85 ? -27.096 -0.144 36.979 1.00 91.94 85 ALA A N 1
ATOM 610 C CA . ALA A 1 85 ? -26.864 0.182 38.384 1.00 91.94 85 ALA A CA 1
ATOM 611 C C . ALA A 1 85 ? -27.815 1.283 38.882 1.00 91.94 85 ALA A C 1
ATOM 613 O O . ALA A 1 85 ? -28.383 1.152 39.967 1.00 91.94 85 ALA A O 1
ATOM 614 N N . ASN A 1 86 ? -28.037 2.327 38.079 1.00 90.88 86 ASN A N 1
ATOM 615 C CA . ASN A 1 86 ? -28.985 3.394 38.400 1.00 90.88 86 ASN A CA 1
ATOM 616 C C . ASN A 1 86 ? -30.422 2.865 38.515 1.00 90.88 86 ASN A C 1
ATOM 618 O O . ASN A 1 86 ? -31.140 3.255 39.434 1.00 90.88 86 ASN A O 1
ATOM 622 N N . ALA A 1 87 ? -30.823 1.941 37.637 1.00 93.19 87 ALA A N 1
ATOM 623 C CA . ALA A 1 87 ? -32.129 1.289 37.708 1.00 93.19 87 ALA A CA 1
ATOM 624 C C . ALA A 1 87 ? -32.301 0.486 39.010 1.00 93.19 87 ALA A C 1
ATOM 626 O O . ALA A 1 87 ? -33.288 0.676 39.715 1.00 93.19 87 ALA A O 1
ATOM 627 N N . ARG A 1 88 ? -31.307 -0.326 39.398 1.00 90.38 88 ARG A N 1
ATOM 628 C CA . ARG A 1 88 ? -31.342 -1.053 40.683 1.00 90.38 88 ARG A CA 1
ATOM 629 C C . ARG A 1 88 ? -31.385 -0.122 41.889 1.00 90.38 88 ARG A C 1
ATOM 631 O O . ARG A 1 88 ? -32.077 -0.405 42.858 1.00 90.38 88 ARG A O 1
ATOM 638 N N . MET A 1 89 ? -30.640 0.983 41.856 1.00 90.50 89 MET A N 1
ATOM 639 C CA . MET A 1 89 ? -30.689 1.971 42.936 1.00 90.50 89 MET A CA 1
ATOM 640 C C . MET A 1 89 ? -32.099 2.561 43.069 1.00 90.50 89 MET A C 1
ATOM 642 O O . MET A 1 89 ? -32.601 2.680 44.182 1.00 90.50 89 MET A O 1
ATOM 646 N N . MET A 1 90 ? -32.744 2.889 41.947 1.00 90.50 90 MET A N 1
ATOM 647 C CA . MET A 1 90 ? -34.125 3.381 41.917 1.00 90.50 90 MET A CA 1
ATOM 648 C C . MET A 1 90 ? -35.121 2.353 42.468 1.00 90.50 90 MET A C 1
ATOM 650 O O . MET A 1 90 ? -35.971 2.731 43.267 1.00 90.50 90 MET A O 1
ATOM 654 N N . GLU A 1 91 ? -34.985 1.069 42.119 1.00 91.88 91 GLU A N 1
ATOM 655 C CA . GLU A 1 91 ? -35.812 -0.012 42.686 1.00 91.88 91 GLU A CA 1
ATOM 656 C C . GLU A 1 91 ? -35.682 -0.086 44.212 1.00 91.88 91 GLU A C 1
ATOM 658 O O . GLU A 1 91 ? -36.682 -0.099 44.925 1.00 91.88 91 GLU A O 1
ATOM 663 N N . VAL A 1 92 ? -34.451 -0.052 44.731 1.00 92.25 92 VAL A N 1
ATOM 664 C CA .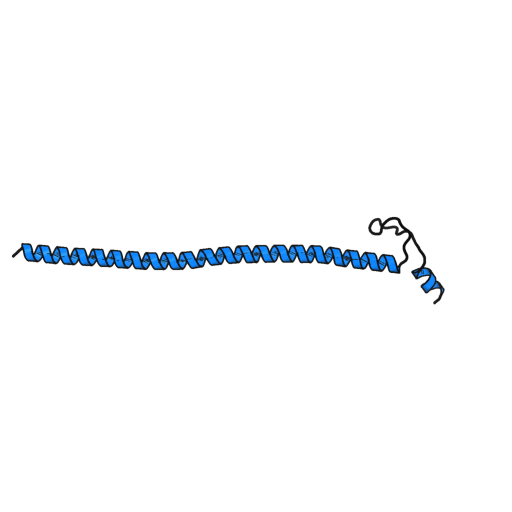 VAL A 1 92 ? -34.201 -0.094 46.181 1.00 92.25 92 VAL A CA 1
ATOM 665 C C . VAL A 1 92 ? -34.779 1.137 46.886 1.00 92.25 92 VAL A C 1
ATOM 667 O O . VAL A 1 92 ? -35.324 1.029 47.986 1.00 92.25 92 VAL A O 1
ATOM 670 N N . VAL A 1 93 ? -34.677 2.317 46.269 1.00 91.19 93 VAL A N 1
ATOM 671 C CA . VAL A 1 93 ? -35.278 3.545 46.809 1.00 91.19 93 VAL A CA 1
ATOM 672 C C . VAL A 1 93 ? -36.804 3.436 46.840 1.00 91.19 93 VAL A C 1
ATOM 674 O O . VAL A 1 93 ? -37.406 3.831 47.839 1.00 91.19 93 VAL A O 1
ATOM 677 N N . ASP A 1 94 ? -37.428 2.873 45.803 1.00 91.44 94 ASP A N 1
ATOM 678 C CA . ASP A 1 94 ? -38.878 2.666 45.766 1.00 91.44 94 ASP A CA 1
ATOM 679 C C . ASP A 1 94 ? -39.343 1.688 46.858 1.00 91.44 94 ASP A C 1
ATOM 681 O O . ASP A 1 94 ? -40.274 1.991 47.607 1.00 91.44 94 ASP A O 1
ATOM 685 N N . GLU A 1 95 ? -38.633 0.572 47.052 1.00 92.75 95 GLU A N 1
ATOM 686 C CA . GLU A 1 95 ? -38.915 -0.374 48.140 1.00 92.75 95 GLU A CA 1
ATOM 687 C C . GLU A 1 95 ? -38.818 0.284 49.526 1.00 92.75 95 GLU A C 1
ATOM 689 O O . GLU A 1 95 ? -39.683 0.078 50.386 1.00 92.75 95 GLU A O 1
ATOM 694 N N . MET A 1 96 ? -37.796 1.118 49.752 1.00 90.62 96 MET A N 1
ATOM 695 C CA . MET A 1 96 ? -37.634 1.858 51.008 1.00 90.62 96 MET A CA 1
ATOM 696 C C . MET A 1 96 ? -38.784 2.852 51.229 1.00 90.62 96 MET A C 1
ATOM 698 O O . MET A 1 96 ? -39.312 2.946 52.339 1.00 90.62 96 MET A O 1
ATOM 702 N N . MET A 1 97 ? -39.209 3.567 50.184 1.00 91.62 97 MET A N 1
ATOM 703 C CA . MET A 1 97 ? -40.326 4.516 50.255 1.00 91.62 97 MET A CA 1
ATOM 704 C C . MET A 1 97 ? -41.655 3.813 50.547 1.00 91.62 97 MET A C 1
ATOM 706 O O . MET A 1 97 ? -42.428 4.278 51.387 1.00 91.62 97 MET A O 1
ATOM 710 N N . GLN A 1 98 ? -41.909 2.664 49.919 1.00 91.31 98 GLN A N 1
ATOM 711 C CA . GLN A 1 98 ? -43.088 1.849 50.209 1.00 91.31 98 GLN A CA 1
ATOM 712 C C . GLN A 1 98 ? -43.091 1.332 51.650 1.00 91.31 98 GLN A C 1
ATOM 714 O O . GLN A 1 98 ? -44.137 1.347 52.302 1.00 91.31 98 GLN A O 1
ATOM 719 N N . ALA A 1 99 ? -41.936 0.910 52.175 1.00 88.25 99 ALA A N 1
ATOM 720 C CA . ALA A 1 99 ? -41.817 0.486 53.566 1.00 88.25 99 ALA A CA 1
ATOM 721 C C . ALA A 1 99 ? -42.147 1.623 54.547 1.00 88.25 99 ALA A C 1
ATOM 723 O O . ALA A 1 99 ? -42.843 1.377 55.530 1.00 88.25 99 ALA A O 1
ATOM 724 N N . LEU A 1 100 ? -41.708 2.856 54.260 1.00 87.62 100 LEU A N 1
ATOM 725 C CA . LEU A 1 100 ? -42.020 4.040 55.070 1.00 87.62 100 LEU A CA 1
ATOM 726 C C . LEU A 1 100 ? -43.505 4.427 55.022 1.00 87.62 100 LEU A C 1
ATOM 728 O O . LEU A 1 100 ? -44.045 4.825 56.045 1.00 87.62 100 LEU A O 1
ATOM 732 N N . MET A 1 101 ? -44.181 4.285 53.876 1.00 86.56 101 MET A N 1
ATOM 733 C CA . MET A 1 101 ? -45.625 4.562 53.753 1.00 86.56 101 MET A CA 1
ATOM 734 C C . MET A 1 101 ? -46.517 3.538 54.468 1.00 86.56 101 MET A C 1
ATOM 736 O O . MET A 1 101 ? -47.706 3.785 54.664 1.00 86.56 101 MET A O 1
ATOM 740 N N . ARG A 1 102 ? -45.976 2.365 54.809 1.00 77.38 102 ARG A N 1
ATOM 741 C CA . ARG A 1 102 ? -46.718 1.264 55.440 1.00 77.38 102 ARG A CA 1
ATOM 742 C C . ARG A 1 102 ? -46.707 1.319 56.974 1.00 77.38 102 ARG A C 1
ATOM 744 O O . ARG A 1 102 ? -47.227 0.395 57.602 1.00 77.38 102 ARG A O 1
ATOM 751 N N . ILE A 1 103 ? -46.095 2.355 57.548 1.00 68.00 103 ILE A N 1
ATOM 752 C CA . ILE A 1 103 ? -46.015 2.667 58.984 1.00 68.00 103 ILE A CA 1
ATOM 753 C C . ILE A 1 103 ? -46.889 3.891 59.248 1.00 68.00 103 ILE A C 1
ATOM 755 O O . ILE A 1 103 ? -47.635 3.858 60.250 1.00 68.00 103 ILE A O 1
#

Secondary structure (DSSP, 8-state):
-HHHHHHHH--B--SSGGG-SS-B-HHHHHHHHHHHHHHHHHHHHHHHHHHHHHHHHHHHHHHHHHHHHHHHHHHHHHHHHHHHHHHHHHHHHHHHHHHHHT-